Protein AF-A0A931D6Q2-F1 (afdb_monomer_lite)

Sequence (113 aa):
MSVGLWILLWTVIVLLGLVFHAAVLFKVGLKGKRVLDTASQVADELSTGMKKPSEAQPSSRVSGMAALFVDPAQAREAYRIEREERREARIRRRIDNKRLRSQPQRYGDLYRP

Organism: NCBI:txid1285193

Foldseek 3Di:
DDPVVVVVVVVVVVVVVVVVVVVVCVVCVVVVVVVVVVVVVVVVVVVVVVPDPPPDPPPLPCPPVNLVVDDPVVVVVSVVVVVVVVVVVVLVVVVVVCVVVVHDDDPVSVPDD

Secondary structure (DSSP, 8-state):
--HHHHHHHHHHHHHHHHHHHHHHHHHHHHHHHHHHHHHHHHHHHHHHHHHS-------S---TTGGGGS-HHHHHHHHHHHHHHHHHHHHHHHHHHHHHTTPPPPHHHHS--

pLDDT: mean 76.32, std 15.79, range [43.0, 97.88]

Structure (mmCIF, N/CA/C/O backbone):
data_AF-A0A931D6Q2-F1
#
_entry.id   AF-A0A931D6Q2-F1
#
loop_
_atom_site.group_PDB
_atom_site.id
_atom_site.type_symbol
_atom_site.label_atom_id
_atom_site.label_alt_id
_atom_site.label_comp_id
_atom_site.label_asym_id
_atom_site.label_entity_id
_atom_site.label_seq_id
_atom_site.pdbx_PDB_ins_code
_atom_site.Cartn_x
_atom_site.Cartn_y
_atom_site.Cartn_z
_atom_site.occupancy
_atom_site.B_iso_or_equiv
_atom_site.auth_seq_id
_atom_site.auth_comp_id
_atom_site.auth_asym_id
_atom_site.auth_atom_id
_atom_site.pdbx_PDB_model_num
ATOM 1 N N . MET A 1 1 ? 30.853 5.379 -35.992 1.00 63.81 1 MET A N 1
ATOM 2 C CA . MET A 1 1 ? 29.665 4.683 -35.442 1.00 63.81 1 MET A CA 1
ATOM 3 C C . MET A 1 1 ? 28.574 4.755 -36.496 1.00 63.81 1 MET A C 1
ATOM 5 O O . MET A 1 1 ? 28.349 5.840 -37.015 1.00 63.81 1 MET A O 1
ATOM 9 N N . SER A 1 2 ? 27.984 3.629 -36.902 1.00 91.25 2 SER A N 1
ATOM 10 C CA . SER A 1 2 ? 26.950 3.631 -37.945 1.00 91.25 2 SER A CA 1
ATOM 11 C C . SER A 1 2 ? 25.650 4.243 -37.412 1.00 91.25 2 SER A C 1
ATOM 13 O O . SER A 1 2 ? 25.285 4.036 -36.255 1.00 91.25 2 SER A O 1
ATOM 15 N N . VAL A 1 3 ? 24.937 4.990 -38.257 1.00 90.44 3 VAL A N 1
ATOM 16 C CA . VAL A 1 3 ? 23.657 5.639 -37.910 1.00 90.44 3 VAL A CA 1
ATOM 17 C C . VAL A 1 3 ? 22.622 4.613 -37.422 1.00 90.44 3 VAL A C 1
ATOM 19 O O . VAL A 1 3 ? 21.865 4.884 -36.494 1.00 90.44 3 VAL A O 1
ATOM 22 N N . GLY A 1 4 ? 22.654 3.393 -37.971 1.00 91.06 4 GLY A N 1
ATOM 23 C CA . GLY A 1 4 ? 21.798 2.290 -37.530 1.00 91.06 4 GLY A CA 1
ATOM 24 C C . GLY A 1 4 ? 22.036 1.864 -36.077 1.00 91.06 4 GLY A C 1
ATOM 25 O O . GLY A 1 4 ? 21.071 1.638 -35.353 1.00 91.06 4 GLY A O 1
ATOM 26 N N . LEU A 1 5 ? 23.294 1.820 -35.614 1.00 93.81 5 LEU A N 1
ATOM 27 C CA . LEU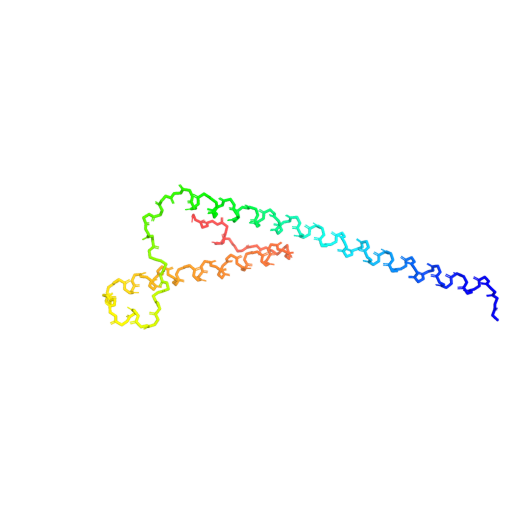 A 1 5 ? 23.612 1.478 -34.220 1.00 93.81 5 LEU A CA 1
ATOM 28 C C . LEU A 1 5 ? 23.054 2.527 -33.248 1.00 93.81 5 LEU A C 1
ATOM 30 O O . LEU A 1 5 ? 22.545 2.179 -32.184 1.00 93.81 5 LEU A O 1
ATOM 34 N N . TRP A 1 6 ? 23.122 3.803 -33.629 1.00 94.88 6 TRP A N 1
ATOM 35 C CA . TRP A 1 6 ? 22.597 4.906 -32.828 1.00 94.88 6 TRP A CA 1
ATOM 36 C C . TRP A 1 6 ? 21.077 4.814 -32.672 1.00 94.88 6 TRP A C 1
ATOM 38 O O . TRP A 1 6 ? 20.564 4.859 -31.557 1.00 94.88 6 TRP A O 1
ATOM 48 N N . ILE A 1 7 ? 20.355 4.605 -33.775 1.00 95.69 7 ILE A N 1
ATOM 49 C CA . ILE A 1 7 ? 18.892 4.468 -33.760 1.00 95.69 7 ILE A CA 1
ATOM 50 C C . ILE A 1 7 ? 18.466 3.240 -32.947 1.00 95.69 7 ILE A C 1
ATOM 52 O O . ILE A 1 7 ? 17.542 3.330 -32.135 1.00 95.69 7 ILE A O 1
ATOM 56 N N . LEU A 1 8 ? 19.153 2.106 -33.119 1.00 95.62 8 LEU A N 1
ATOM 57 C CA . LEU A 1 8 ? 18.853 0.877 -32.385 1.00 95.62 8 LEU A CA 1
ATOM 58 C C . LEU A 1 8 ? 19.009 1.080 -30.871 1.00 95.62 8 LEU A C 1
ATOM 60 O O . LEU A 1 8 ? 18.127 0.689 -30.109 1.00 95.62 8 LEU A O 1
ATOM 64 N N . LEU A 1 9 ? 20.089 1.744 -30.443 1.00 95.62 9 LEU A N 1
ATOM 65 C CA . LEU A 1 9 ? 20.343 2.048 -29.036 1.00 95.62 9 LEU A CA 1
ATOM 66 C C . LEU A 1 9 ? 19.187 2.846 -28.420 1.00 95.62 9 LEU A C 1
ATOM 68 O O . LEU A 1 9 ? 18.628 2.441 -27.401 1.00 95.62 9 LEU A O 1
ATOM 72 N N . TRP A 1 10 ? 18.794 3.948 -29.061 1.00 97.12 10 TRP A N 1
ATOM 73 C CA . TRP A 1 10 ? 17.696 4.782 -28.572 1.00 97.12 10 TRP A CA 1
ATOM 74 C C . TRP A 1 10 ? 16.363 4.043 -28.560 1.00 97.12 10 TRP A C 1
ATOM 76 O O . TRP A 1 10 ? 15.598 4.177 -27.606 1.00 97.12 10 TRP A O 1
ATOM 86 N N . THR A 1 11 ? 16.110 3.208 -29.568 1.00 97.38 11 THR A N 1
ATOM 87 C CA . THR A 1 11 ? 14.891 2.395 -29.636 1.00 97.38 11 THR A CA 1
ATOM 88 C C . THR A 1 11 ? 14.796 1.460 -28.434 1.00 97.38 11 THR A C 1
ATOM 90 O O . THR A 1 11 ? 13.761 1.422 -27.773 1.00 97.38 11 THR A O 1
ATOM 93 N N . VAL A 1 12 ? 15.884 0.758 -28.100 1.00 97.50 12 VAL A N 1
ATOM 94 C CA . VAL A 1 12 ? 15.932 -0.149 -26.943 1.00 97.50 12 VAL A CA 1
ATOM 95 C C . VAL A 1 12 ? 15.725 0.613 -25.633 1.00 97.50 12 VAL A C 1
ATOM 97 O O . VAL A 1 12 ? 14.962 0.153 -24.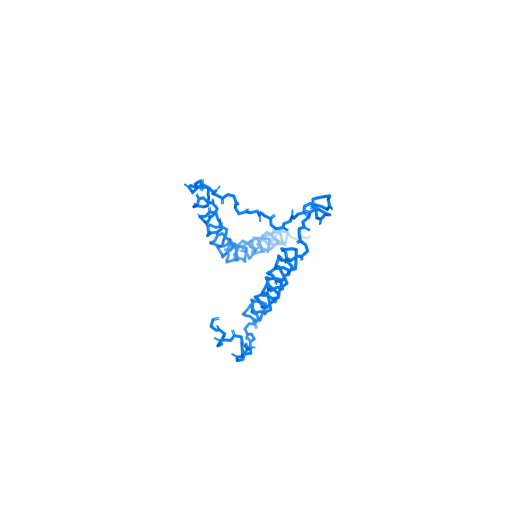787 1.00 97.50 12 VAL A O 1
ATOM 100 N N . ILE A 1 13 ? 16.343 1.788 -25.473 1.00 97.56 13 ILE A N 1
ATOM 101 C CA . ILE A 1 13 ? 16.182 2.623 -24.271 1.00 97.56 13 ILE A CA 1
ATOM 102 C C . ILE A 1 13 ? 14.716 3.037 -24.084 1.00 97.56 13 ILE A C 1
ATOM 104 O O . ILE A 1 13 ? 14.166 2.891 -22.990 1.00 97.56 13 ILE A O 1
ATOM 108 N N . VAL A 1 14 ? 14.064 3.511 -25.150 1.00 97.88 14 VAL A N 1
ATOM 109 C CA . VAL A 1 14 ? 12.650 3.912 -25.108 1.00 97.88 14 VAL A CA 1
ATOM 110 C C . VAL A 1 14 ? 11.753 2.714 -24.803 1.00 97.88 14 VAL A C 1
ATOM 112 O O . VAL A 1 14 ? 10.875 2.812 -23.944 1.00 97.88 14 VAL A O 1
ATOM 115 N N . LEU A 1 15 ? 11.996 1.566 -25.443 1.00 97.81 15 LEU A N 1
ATOM 116 C CA . LEU A 1 15 ? 11.227 0.344 -25.202 1.00 97.81 15 LEU A CA 1
ATOM 117 C C . LEU A 1 15 ? 11.350 -0.124 -23.750 1.00 97.81 15 LEU A C 1
ATOM 119 O O . LEU A 1 15 ? 10.351 -0.468 -23.123 1.00 97.81 15 LEU A O 1
ATOM 123 N N . LEU A 1 16 ? 12.564 -0.098 -23.198 1.00 97.44 16 LEU A N 1
ATOM 124 C CA . LEU A 1 16 ? 12.814 -0.482 -21.813 1.00 97.44 16 LEU A CA 1
ATOM 125 C C . LEU A 1 16 ? 12.085 0.455 -20.840 1.00 97.44 16 LEU A C 1
ATOM 127 O O . LEU A 1 16 ? 11.454 -0.008 -19.888 1.00 97.44 16 LEU A O 1
ATOM 131 N N . GLY A 1 17 ? 12.110 1.764 -21.113 1.00 96.75 17 GLY A N 1
ATOM 132 C CA . GLY A 1 17 ? 11.359 2.761 -20.353 1.00 96.75 17 GLY A CA 1
ATOM 133 C C . GLY A 1 17 ? 9.846 2.533 -20.406 1.00 96.75 17 GLY A C 1
ATOM 134 O O . GLY A 1 17 ? 9.175 2.621 -19.373 1.00 96.75 17 GLY A O 1
ATO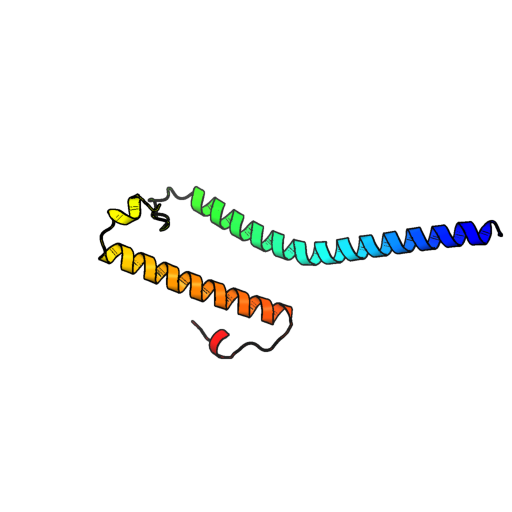M 135 N N . LEU A 1 18 ? 9.316 2.178 -21.580 1.00 97.31 18 LEU A N 1
ATOM 136 C CA . LEU A 1 18 ? 7.902 1.856 -21.776 1.00 97.31 18 LEU A CA 1
ATOM 137 C C . LEU A 1 18 ? 7.495 0.611 -20.976 1.00 97.31 18 LEU A C 1
ATOM 139 O O . LEU A 1 18 ? 6.497 0.637 -20.257 1.00 97.31 18 LEU A O 1
ATOM 143 N N . VAL A 1 19 ? 8.290 -0.461 -21.053 1.00 96.69 19 VAL A N 1
ATOM 144 C CA . VAL A 1 19 ? 8.053 -1.704 -20.303 1.00 96.69 19 VAL A CA 1
ATOM 145 C C . VAL A 1 19 ? 8.091 -1.443 -18.800 1.00 96.69 19 VAL A C 1
ATOM 147 O O . VAL A 1 19 ? 7.226 -1.932 -18.071 1.00 96.69 19 VAL A O 1
ATOM 150 N N . PHE A 1 20 ? 9.043 -0.635 -18.326 1.00 95.88 20 PHE A N 1
ATOM 151 C CA . PHE A 1 20 ? 9.113 -0.244 -16.921 1.00 95.88 20 PHE A CA 1
ATOM 152 C C . PHE A 1 20 ? 7.849 0.503 -16.475 1.00 95.88 20 PHE A C 1
ATOM 154 O O . PHE A 1 20 ? 7.237 0.123 -15.477 1.00 95.88 20 PHE A O 1
ATOM 161 N N . HIS A 1 21 ? 7.405 1.509 -17.235 1.00 94.88 21 HIS A N 1
ATOM 162 C CA . HIS A 1 21 ? 6.177 2.248 -16.924 1.00 94.88 21 HIS A CA 1
ATOM 163 C C . HIS A 1 21 ? 4.945 1.344 -16.934 1.00 94.88 21 HIS A C 1
ATOM 165 O O . HIS A 1 21 ? 4.142 1.398 -16.003 1.00 94.88 21 HIS A O 1
ATOM 171 N N . ALA A 1 22 ? 4.816 0.468 -17.932 1.00 91.88 22 ALA A N 1
ATOM 172 C CA . ALA A 1 22 ? 3.730 -0.502 -18.004 1.00 91.88 22 ALA A CA 1
ATOM 173 C C . ALA A 1 22 ? 3.734 -1.445 -16.790 1.00 91.88 22 ALA A C 1
ATOM 175 O O . ALA A 1 22 ? 2.688 -1.681 -16.189 1.00 91.88 22 ALA A O 1
ATOM 176 N N . ALA A 1 23 ? 4.905 -1.929 -16.368 1.00 91.62 23 ALA A N 1
ATOM 177 C CA . ALA A 1 23 ? 5.041 -2.781 -15.190 1.00 91.62 23 ALA A CA 1
ATOM 178 C C . ALA A 1 23 ? 4.667 -2.050 -13.890 1.00 91.62 23 ALA A C 1
ATOM 180 O O . ALA A 1 23 ? 4.004 -2.632 -13.026 1.00 91.62 23 ALA A O 1
ATOM 181 N N . VAL A 1 24 ? 5.058 -0.778 -13.749 1.00 90.19 24 VAL A N 1
ATOM 182 C CA . VAL A 1 24 ? 4.677 0.069 -12.609 1.00 90.19 24 VAL A CA 1
ATOM 183 C C . VAL A 1 24 ? 3.169 0.303 -12.599 1.00 90.19 24 VAL A C 1
ATOM 185 O O . VAL A 1 24 ? 2.532 0.032 -11.583 1.00 90.19 24 VAL A O 1
ATOM 188 N N . LEU A 1 25 ? 2.583 0.726 -13.721 1.00 85.00 25 LEU A N 1
ATOM 189 C CA . LEU A 1 25 ? 1.140 0.945 -13.861 1.00 85.00 25 LEU A CA 1
ATOM 190 C C . LEU A 1 25 ? 0.345 -0.330 -13.588 1.00 85.00 25 LEU A C 1
ATOM 192 O O . LEU A 1 25 ? -0.659 -0.286 -12.885 1.00 85.00 25 LEU A O 1
ATOM 196 N N . PHE A 1 26 ? 0.818 -1.479 -14.065 1.00 85.56 26 PHE A N 1
ATOM 197 C CA . PHE A 1 26 ? 0.197 -2.767 -13.786 1.00 85.56 26 PHE A CA 1
ATOM 198 C C . PHE A 1 26 ? 0.271 -3.111 -12.292 1.00 85.56 26 PHE A C 1
ATOM 200 O O . PHE A 1 26 ? -0.743 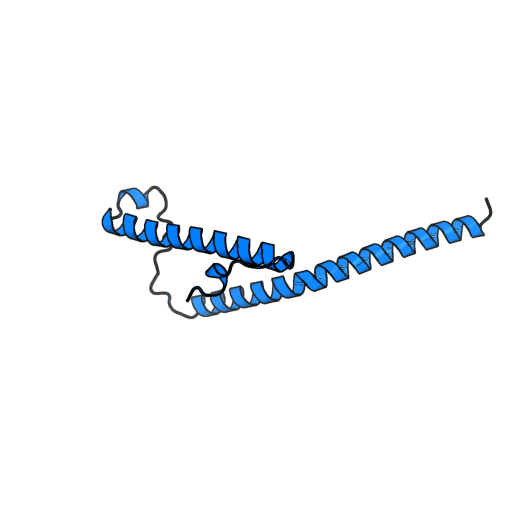-3.432 -11.672 1.00 85.56 26 PHE A O 1
ATOM 207 N N . LYS A 1 27 ? 1.446 -2.979 -11.659 1.00 81.56 27 LYS A N 1
ATOM 208 C CA . LYS A 1 27 ? 1.601 -3.259 -10.222 1.00 81.56 27 LYS A CA 1
ATOM 209 C C . LYS A 1 27 ? 0.802 -2.311 -9.335 1.00 81.56 27 LYS A C 1
ATOM 211 O O . LYS A 1 27 ? 0.218 -2.763 -8.348 1.00 81.56 27 LYS A O 1
ATOM 216 N N . VAL A 1 28 ? 0.798 -1.021 -9.654 1.00 76.88 28 VAL A N 1
ATOM 217 C CA . VAL A 1 28 ? 0.050 -0.001 -8.914 1.00 76.88 28 VAL A CA 1
ATOM 218 C C . VAL A 1 28 ? -1.438 -0.149 -9.182 1.00 76.88 28 VAL A C 1
ATOM 220 O O . VAL A 1 28 ? -2.202 -0.081 -8.236 1.00 76.88 28 VAL A O 1
ATOM 223 N N . GLY A 1 29 ? -1.865 -0.449 -10.406 1.00 71.31 29 GLY A N 1
ATOM 224 C CA . GLY A 1 29 ? -3.267 -0.699 -10.734 1.00 71.31 29 GLY A CA 1
ATOM 225 C C . GLY A 1 29 ? -3.836 -1.908 -9.989 1.00 71.31 29 GLY A C 1
ATOM 226 O O . GLY A 1 29 ? -4.904 -1.814 -9.388 1.00 71.31 29 GLY A O 1
ATOM 227 N N . LEU A 1 30 ? -3.105 -3.029 -9.939 1.00 66.38 30 LEU A N 1
ATOM 228 C CA . LEU A 1 30 ? -3.557 -4.221 -9.209 1.00 66.38 30 LEU A CA 1
ATOM 229 C C . LEU A 1 30 ? -3.618 -4.006 -7.690 1.00 66.38 30 LEU A C 1
ATOM 231 O O . LEU A 1 30 ? -4.526 -4.514 -7.033 1.00 66.38 30 LEU A O 1
ATOM 235 N N . LYS A 1 31 ? -2.661 -3.270 -7.112 1.00 60.34 31 LYS A N 1
ATOM 236 C CA . LYS A 1 31 ? -2.667 -2.961 -5.671 1.00 60.34 31 LYS A CA 1
ATOM 237 C C . LYS A 1 31 ? -3.635 -1.830 -5.323 1.00 60.34 31 LYS A C 1
ATOM 239 O O . LYS A 1 31 ? -4.280 -1.876 -4.282 1.00 60.34 31 LYS A O 1
ATOM 244 N N . GLY A 1 32 ? -3.748 -0.850 -6.207 1.00 59.62 32 GLY A N 1
ATOM 245 C CA . GLY A 1 32 ? -4.555 0.354 -6.067 1.00 59.62 32 GLY A CA 1
ATOM 246 C C . GLY A 1 32 ? -6.040 0.048 -6.079 1.00 59.62 32 GLY A C 1
ATOM 247 O O . GLY A 1 32 ? -6.746 0.604 -5.255 1.00 59.62 32 GLY A O 1
ATOM 248 N N . LYS A 1 33 ? -6.504 -0.909 -6.897 1.00 60.41 33 LYS A N 1
ATOM 249 C CA . LYS A 1 33 ? -7.906 -1.365 -6.858 1.00 60.41 33 LYS A CA 1
ATOM 250 C C . LYS A 1 33 ? -8.317 -1.866 -5.471 1.00 60.41 33 LYS A C 1
ATOM 252 O O . LYS A 1 33 ? -9.330 -1.430 -4.953 1.00 60.41 33 LYS A O 1
ATOM 257 N N . ARG A 1 34 ? -7.476 -2.670 -4.808 1.00 59.22 34 ARG A N 1
ATOM 258 C CA . ARG A 1 34 ? -7.762 -3.141 -3.439 1.00 59.22 34 ARG A CA 1
ATOM 259 C C . ARG A 1 34 ? -7.781 -2.007 -2.415 1.00 59.22 34 ARG A C 1
ATOM 261 O O . ARG A 1 34 ? -8.582 -2.032 -1.488 1.00 59.22 34 ARG A O 1
ATOM 268 N N . VAL A 1 35 ? -6.894 -1.023 -2.568 1.00 61.34 35 VAL A N 1
ATOM 269 C CA . VAL A 1 35 ? -6.860 0.152 -1.684 1.00 61.34 35 VAL A CA 1
ATOM 270 C C . VAL A 1 35 ? -8.070 1.052 -1.927 1.00 61.34 35 VAL A C 1
ATOM 272 O O . VAL A 1 35 ? -8.641 1.533 -0.956 1.00 61.34 35 VAL A O 1
ATOM 275 N N . LEU A 1 36 ? -8.497 1.234 -3.180 1.00 61.94 36 LEU A N 1
ATOM 276 C CA . LEU A 1 36 ? -9.718 1.964 -3.523 1.00 61.94 36 LEU A CA 1
ATOM 277 C C . LEU A 1 36 ? -10.966 1.267 -2.986 1.00 61.94 36 LEU A C 1
ATOM 279 O O . LEU A 1 36 ? -11.803 1.950 -2.415 1.00 61.94 36 LEU A O 1
ATOM 283 N N . ASP A 1 37 ? -11.067 -0.059 -3.096 1.00 62.56 37 ASP A N 1
ATOM 284 C CA . ASP A 1 37 ? -12.203 -0.807 -2.542 1.00 62.56 37 ASP A CA 1
ATOM 285 C C . ASP A 1 37 ? -12.281 -0.612 -1.021 1.00 62.56 37 ASP A C 1
ATOM 287 O O . ASP A 1 37 ? -13.334 -0.281 -0.480 1.00 62.56 37 ASP A O 1
ATOM 291 N N . THR A 1 38 ? -11.138 -0.698 -0.333 1.00 62.25 38 THR A N 1
ATOM 292 C CA . THR A 1 38 ? -11.071 -0.472 1.121 1.00 62.25 38 THR A CA 1
ATOM 293 C C . THR A 1 38 ? -11.393 0.985 1.482 1.00 62.25 38 THR A C 1
ATOM 295 O O . THR A 1 38 ? -12.111 1.245 2.441 1.00 62.25 38 THR A O 1
ATOM 298 N N . ALA A 1 39 ? -10.891 1.950 0.707 1.00 66.50 39 ALA A N 1
ATOM 299 C CA . ALA A 1 39 ? -11.177 3.369 0.905 1.00 66.50 39 ALA A CA 1
ATOM 300 C C . ALA A 1 39 ? -12.649 3.707 0.625 1.00 66.50 39 ALA A C 1
ATOM 302 O O . ALA A 1 39 ? -13.212 4.542 1.324 1.00 66.50 39 ALA A O 1
ATOM 303 N N . SER A 1 40 ? -13.277 3.042 -0.350 1.00 65.44 40 SER A N 1
ATOM 304 C CA . SER A 1 40 ? -14.702 3.191 -0.652 1.00 65.44 40 SER A CA 1
ATOM 305 C C . SER A 1 40 ? -15.576 2.635 0.470 1.00 65.44 40 SER A C 1
ATOM 307 O O . SER A 1 40 ? -16.503 3.311 0.892 1.00 65.44 40 SER A O 1
ATOM 309 N N . GLN A 1 41 ? -15.209 1.487 1.053 1.00 65.31 41 GLN A N 1
ATOM 310 C CA . GLN A 1 41 ? -15.888 0.936 2.229 1.00 65.31 41 GLN A CA 1
ATOM 311 C C . GLN A 1 41 ? -15.802 1.873 3.438 1.00 65.31 41 GLN A C 1
ATOM 313 O O . GLN A 1 41 ? -16.807 2.131 4.091 1.00 65.31 41 GLN A O 1
ATOM 318 N N . VAL A 1 42 ? -14.621 2.438 3.708 1.00 67.56 42 VAL A N 1
ATOM 319 C CA . VAL A 1 42 ? -14.441 3.409 4.801 1.00 67.56 42 VAL A CA 1
ATOM 320 C C . VAL A 1 42 ? -15.191 4.716 4.521 1.00 67.56 42 VAL A C 1
ATOM 322 O O . VAL A 1 42 ? -15.734 5.324 5.441 1.00 67.56 42 VAL A O 1
ATOM 325 N N . ALA A 1 43 ? -15.251 5.157 3.262 1.00 68.88 43 ALA A N 1
ATOM 326 C CA . ALA A 1 43 ? -16.028 6.329 2.870 1.00 68.88 43 ALA A CA 1
ATOM 327 C C . ALA A 1 43 ? -17.539 6.096 3.034 1.00 68.88 43 ALA A C 1
ATOM 329 O O . ALA A 1 43 ? -18.236 6.981 3.530 1.00 68.88 43 ALA A O 1
ATOM 330 N N . ASP A 1 44 ? -18.036 4.905 2.696 1.00 66.25 44 ASP A N 1
ATOM 331 C CA . ASP A 1 44 ? -19.435 4.527 2.899 1.00 66.25 44 ASP A CA 1
ATOM 332 C C . ASP A 1 44 ? -19.783 4.430 4.390 1.00 66.25 44 ASP A C 1
ATOM 334 O O . ASP A 1 44 ? -20.807 4.975 4.809 1.00 66.25 44 ASP A O 1
ATOM 338 N N . GLU A 1 45 ? -18.915 3.849 5.225 1.00 64.38 45 GLU A N 1
ATOM 339 C CA . GLU A 1 45 ? -19.080 3.843 6.687 1.00 64.38 45 GLU A CA 1
ATOM 340 C C . GLU A 1 45 ? -19.106 5.264 7.268 1.00 64.38 45 GLU A C 1
ATOM 342 O O . GLU A 1 45 ? -19.960 5.585 8.098 1.00 64.38 45 GLU A O 1
ATOM 347 N N . LEU A 1 46 ? -18.226 6.148 6.790 1.00 63.97 46 LEU A N 1
ATOM 348 C CA . LEU A 1 46 ? -18.174 7.542 7.227 1.00 63.97 46 LEU A CA 1
ATOM 349 C C . LEU A 1 46 ? -19.411 8.335 6.771 1.00 63.97 46 LEU A C 1
ATOM 351 O O . LEU A 1 46 ? -19.961 9.121 7.544 1.00 63.97 46 LEU A O 1
ATOM 355 N N . SER A 1 47 ? -19.890 8.099 5.547 1.00 61.81 47 SER A N 1
ATOM 356 C CA . SER A 1 47 ? -21.105 8.733 5.019 1.00 61.81 47 SER A CA 1
ATOM 357 C C . SER A 1 47 ? -22.367 8.261 5.753 1.00 61.81 47 SER A C 1
ATOM 359 O O . SER A 1 47 ? -23.273 9.055 6.025 1.00 61.81 47 SER A O 1
ATOM 361 N N . THR A 1 48 ? -22.398 6.988 6.158 1.00 60.28 48 THR A N 1
ATOM 362 C CA . THR A 1 48 ? -23.485 6.401 6.951 1.00 60.28 48 THR A CA 1
ATOM 363 C C . THR A 1 48 ? -23.441 6.907 8.397 1.00 60.28 48 THR A C 1
ATOM 365 O O . THR A 1 48 ? -24.484 7.207 8.979 1.00 60.28 48 THR A O 1
ATOM 368 N N . GLY A 1 49 ? -22.239 7.093 8.955 1.00 56.19 49 GLY A N 1
ATOM 369 C CA . GLY A 1 49 ? -22.013 7.702 10.268 1.00 56.19 49 GLY A CA 1
ATOM 370 C C . GLY A 1 49 ? -22.393 9.185 10.342 1.00 56.19 49 GLY A C 1
ATOM 371 O O . GLY A 1 49 ? -22.879 9.623 11.379 1.00 56.19 49 GLY A O 1
ATOM 372 N N . MET A 1 50 ? -22.254 9.943 9.247 1.00 54.75 50 MET A N 1
ATOM 373 C CA . MET A 1 50 ? -22.694 11.347 9.175 1.00 54.75 50 MET A CA 1
ATOM 374 C C . MET A 1 50 ? -24.211 11.515 9.017 1.00 54.75 50 MET A C 1
ATOM 376 O O . MET A 1 50 ? -24.744 12.557 9.393 1.00 54.75 50 MET A O 1
ATOM 380 N N . LYS A 1 51 ? -24.924 10.522 8.463 1.00 49.75 51 LYS A N 1
ATOM 381 C CA . LYS A 1 51 ? -26.393 10.571 8.314 1.00 49.75 51 LYS A CA 1
ATOM 382 C C . LYS A 1 51 ? -27.163 10.150 9.564 1.00 49.75 51 LYS A C 1
ATOM 384 O O . LYS A 1 51 ? -28.352 10.453 9.658 1.00 49.75 51 LYS A O 1
ATOM 389 N N . LYS A 1 52 ? -26.524 9.492 10.534 1.00 45.94 52 LYS A N 1
ATOM 390 C CA . LYS A 1 52 ? -27.086 9.403 11.884 1.00 45.94 52 LYS A CA 1
ATOM 391 C C . LYS A 1 52 ? -26.786 10.718 12.607 1.00 45.94 52 LYS A C 1
ATOM 393 O O . LYS A 1 52 ? -25.621 11.109 12.638 1.00 45.94 52 LYS A O 1
ATOM 398 N N . PRO A 1 53 ? -27.772 11.380 13.238 1.00 43.84 53 PRO A N 1
ATOM 399 C CA . PRO A 1 53 ? -27.455 12.291 14.322 1.00 43.84 53 PRO A CA 1
ATOM 400 C C . PRO A 1 53 ? -26.741 11.432 15.366 1.00 43.84 53 PRO A C 1
ATOM 402 O O . PRO A 1 53 ? -27.355 10.591 16.020 1.00 43.84 53 PRO A O 1
ATOM 405 N N . SER A 1 54 ? -25.416 11.540 15.401 1.00 43.00 54 SER A N 1
ATOM 406 C CA . SER A 1 54 ? -24.590 10.883 16.398 1.00 43.00 54 SER A CA 1
ATOM 407 C C . SER A 1 54 ? -24.968 11.506 17.731 1.00 43.00 54 SER A C 1
ATOM 409 O O . SER A 1 54 ? -24.573 12.628 18.045 1.00 43.00 54 SER A O 1
ATOM 411 N N . GLU A 1 55 ? -25.782 10.787 18.495 1.00 45.31 55 GLU A N 1
ATOM 412 C CA . GLU A 1 55 ? -25.678 10.817 19.942 1.00 45.31 55 GLU A CA 1
ATOM 413 C C . GLU A 1 55 ? -24.205 10.546 20.238 1.00 45.31 55 GLU A C 1
ATOM 415 O O . GLU A 1 55 ? -23.699 9.454 19.976 1.00 45.31 55 GLU A O 1
ATOM 420 N N . ALA A 1 56 ? -23.498 11.624 20.575 1.00 44.12 56 ALA A N 1
ATOM 421 C CA . ALA A 1 56 ? -22.053 11.692 20.571 1.00 44.12 56 ALA A CA 1
ATOM 422 C C . ALA A 1 56 ? -21.473 10.517 21.361 1.00 44.12 56 ALA A C 1
ATOM 424 O O . ALA A 1 56 ? -21.449 10.541 22.590 1.00 44.12 56 ALA A O 1
ATOM 425 N N . GLN A 1 57 ? -20.971 9.494 20.664 1.00 48.59 57 GLN A N 1
ATOM 426 C CA . GLN A 1 57 ? -20.028 8.586 21.294 1.00 48.59 57 GLN A CA 1
ATOM 427 C C . GLN A 1 57 ? -18.794 9.425 21.612 1.00 48.59 57 GLN A C 1
ATOM 429 O O . GLN A 1 57 ? -18.191 9.978 20.683 1.00 48.59 57 GLN A O 1
ATOM 434 N N . PRO A 1 58 ? -18.421 9.576 22.894 1.00 47.91 58 PRO A N 1
ATOM 435 C CA . PRO A 1 58 ? -17.223 10.307 23.238 1.00 47.91 58 PRO A CA 1
ATOM 436 C C . PRO A 1 58 ? -16.054 9.560 22.605 1.00 47.91 58 PRO A C 1
ATOM 438 O O . PRO A 1 58 ? -15.722 8.445 23.003 1.00 47.91 58 PRO A O 1
ATOM 441 N N . SER A 1 59 ? -15.441 10.165 21.587 1.00 48.22 59 SER A N 1
ATOM 442 C CA . SER A 1 59 ? -14.141 9.735 21.093 1.00 48.22 59 SER A CA 1
ATOM 443 C C . SER A 1 59 ? -13.223 9.607 22.309 1.00 48.22 59 SER A C 1
ATOM 445 O O . SER A 1 59 ? -12.915 10.610 22.954 1.00 48.22 59 SER A O 1
ATOM 447 N N . SER A 1 60 ? -12.815 8.382 22.646 1.00 55.09 60 SER A N 1
ATOM 448 C CA . SER A 1 60 ? -12.134 8.039 23.905 1.00 55.09 60 SER A CA 1
ATOM 449 C C . SER A 1 60 ? -10.756 8.681 24.070 1.00 55.09 60 SER A C 1
ATOM 451 O O . SER A 1 60 ? -10.108 8.507 25.100 1.00 55.09 60 SER A O 1
ATOM 453 N N . ARG A 1 61 ? -10.301 9.472 23.091 1.00 54.19 61 ARG A N 1
ATOM 454 C CA . ARG A 1 61 ? -9.145 10.350 23.252 1.00 54.19 61 ARG A CA 1
ATOM 455 C C . ARG A 1 61 ? -9.550 11.543 24.092 1.00 54.19 61 ARG A C 1
ATOM 457 O O . ARG A 1 61 ? -9.691 12.662 23.605 1.00 54.19 61 ARG A O 1
ATOM 464 N N . VAL A 1 62 ? -9.708 11.282 25.379 1.00 55.97 62 VAL A N 1
ATOM 465 C CA . VAL A 1 62 ? -9.743 12.322 26.385 1.00 55.97 62 VAL A CA 1
ATOM 466 C C . VAL A 1 62 ? -8.404 13.057 26.281 1.00 55.97 62 VAL A C 1
ATOM 468 O O . VAL A 1 62 ? -7.349 12.528 26.627 1.00 55.97 62 VAL A O 1
ATOM 471 N N . SER A 1 63 ? -8.442 14.255 25.693 1.00 57.59 63 SER A N 1
ATOM 472 C CA . SER A 1 63 ? -7.329 15.206 25.669 1.00 57.59 63 SER A CA 1
ATOM 473 C C . SER A 1 63 ? -6.717 15.299 27.070 1.00 57.59 63 SER A C 1
ATOM 475 O O . SER A 1 63 ? -7.453 15.293 28.056 1.00 57.59 63 SER A O 1
ATOM 477 N N . GLY A 1 64 ? -5.386 15.366 27.180 1.00 56.44 64 GLY A N 1
ATOM 478 C CA . GLY A 1 64 ? -4.661 15.165 28.446 1.00 56.44 64 GLY A CA 1
ATOM 479 C C . GLY A 1 64 ? -5.117 16.040 29.623 1.00 56.44 64 GLY A C 1
ATOM 480 O O . GLY A 1 64 ? -4.949 15.638 30.768 1.00 56.44 64 GLY A O 1
ATOM 481 N N . MET A 1 65 ? -5.748 17.189 29.363 1.00 53.78 65 MET A N 1
ATOM 482 C CA . MET A 1 65 ? -6.315 18.049 30.408 1.00 53.78 65 MET A CA 1
ATOM 483 C C . MET A 1 65 ? -7.693 17.562 30.909 1.00 53.78 65 MET A C 1
ATOM 485 O O . MET A 1 65 ? -8.001 17.698 32.087 1.00 53.78 65 MET A O 1
ATOM 489 N N . ALA A 1 66 ? -8.496 16.927 30.050 1.00 60.41 66 ALA A N 1
ATOM 490 C CA . ALA A 1 66 ? -9.786 16.335 30.411 1.00 60.41 66 ALA A CA 1
ATOM 491 C C . ALA A 1 66 ? -9.635 14.976 31.124 1.00 60.41 66 ALA A C 1
ATOM 493 O O . ALA A 1 66 ? -10.525 14.573 31.866 1.00 60.41 66 ALA A O 1
ATOM 494 N N . ALA A 1 67 ? -8.495 14.292 30.964 1.00 60.84 67 ALA A N 1
ATOM 495 C CA . ALA A 1 67 ? -8.243 12.983 31.578 1.00 60.84 67 ALA A CA 1
ATOM 496 C C . ALA A 1 67 ? -8.085 13.058 33.105 1.00 60.84 67 ALA A C 1
ATOM 498 O O . ALA A 1 67 ? -8.281 12.059 33.791 1.00 60.84 67 ALA A O 1
ATOM 499 N N . LEU A 1 68 ? -7.765 14.243 33.633 1.00 64.62 68 LEU A N 1
ATOM 500 C CA . LEU A 1 68 ? -7.603 14.492 35.067 1.00 64.62 68 LEU A CA 1
ATOM 501 C C . LEU A 1 68 ? -8.938 14.541 35.828 1.00 64.62 68 LEU A C 1
ATOM 503 O O . LEU A 1 68 ? -8.941 14.353 37.040 1.00 64.62 68 LEU A O 1
ATOM 507 N N . PHE A 1 69 ? -10.057 14.778 35.132 1.00 75.38 69 PHE A N 1
ATOM 508 C CA . PHE A 1 69 ? -11.390 14.933 35.733 1.00 75.38 69 PHE A CA 1
ATOM 509 C C . PHE A 1 69 ? -12.334 13.757 35.443 1.00 75.38 69 PHE A C 1
ATOM 511 O O . PHE A 1 69 ? -13.503 13.796 35.822 1.00 75.38 69 PHE A O 1
ATOM 518 N N . VAL A 1 70 ? -11.850 12.716 34.762 1.00 74.88 70 VAL A N 1
ATOM 519 C CA . VAL A 1 70 ? -12.635 11.508 34.481 1.00 74.88 70 VAL A CA 1
ATOM 520 C C . VAL A 1 70 ? -12.654 10.608 35.714 1.00 74.88 70 VAL A C 1
ATOM 522 O O . VAL A 1 70 ? -11.627 10.387 36.355 1.00 74.88 70 VAL A O 1
ATOM 525 N N . ASP A 1 71 ? -13.826 10.050 36.017 1.00 81.25 71 ASP A N 1
ATOM 526 C CA . ASP A 1 71 ? -13.986 9.018 37.040 1.00 81.25 71 ASP A CA 1
ATOM 527 C C . ASP A 1 71 ? -13.015 7.845 36.772 1.00 81.25 71 ASP A C 1
ATOM 529 O O . ASP A 1 71 ? -13.017 7.279 35.670 1.00 81.25 71 ASP A O 1
ATOM 533 N N . PRO A 1 72 ? -12.179 7.440 37.747 1.00 82.06 72 PRO A N 1
ATOM 534 C CA . PRO A 1 72 ? -11.211 6.361 37.568 1.00 82.06 72 PRO A CA 1
ATOM 535 C C . PRO A 1 72 ? -11.835 5.039 37.102 1.00 82.06 72 PRO A C 1
ATOM 537 O O . PRO A 1 72 ? -11.157 4.269 36.416 1.00 82.06 72 PRO A O 1
ATOM 540 N N . ALA A 1 73 ? -13.098 4.752 37.438 1.00 81.06 73 ALA A N 1
ATOM 541 C CA . ALA A 1 73 ? -13.786 3.564 36.935 1.00 81.06 73 ALA A CA 1
ATOM 542 C C . ALA A 1 73 ? -14.009 3.645 35.414 1.00 81.06 73 ALA A C 1
ATOM 544 O O . ALA A 1 73 ? -13.697 2.698 34.688 1.00 81.06 73 ALA A O 1
ATOM 545 N N . GLN A 1 74 ? -14.448 4.805 34.924 1.00 78.44 74 GLN A N 1
ATOM 546 C CA . GLN A 1 74 ? -14.676 5.059 33.499 1.00 78.44 74 GLN A CA 1
ATOM 547 C C . GLN A 1 74 ? -13.359 5.079 32.713 1.00 78.44 74 GLN A C 1
ATOM 549 O O . GLN A 1 74 ? -13.271 4.496 31.632 1.00 78.44 74 GLN A O 1
ATOM 554 N N . ALA A 1 75 ? -12.300 5.665 33.281 1.00 78.12 75 ALA A N 1
ATOM 555 C CA . ALA A 1 75 ? -10.973 5.672 32.665 1.00 78.12 75 ALA A CA 1
ATOM 556 C C . ALA A 1 75 ? -10.395 4.254 32.500 1.00 78.12 75 ALA A C 1
ATOM 558 O O . ALA A 1 75 ? -9.778 3.943 31.479 1.00 78.12 75 ALA A O 1
ATOM 559 N N . ARG A 1 76 ? -10.605 3.372 33.488 1.00 81.19 76 ARG A N 1
ATOM 560 C CA . ARG A 1 76 ? -10.172 1.966 33.411 1.00 81.19 76 ARG A CA 1
ATOM 561 C C . ARG A 1 76 ? -10.909 1.205 32.319 1.00 81.19 76 ARG A C 1
ATOM 563 O O . ARG A 1 76 ? -10.275 0.423 31.612 1.00 81.19 76 ARG A O 1
ATOM 570 N N . GLU A 1 77 ? -12.208 1.437 32.172 1.00 83.50 77 GLU A N 1
ATOM 571 C CA . GLU A 1 77 ? -13.001 0.772 31.141 1.00 83.50 77 GLU A CA 1
ATOM 572 C C . GLU A 1 77 ? -12.604 1.246 29.739 1.00 83.50 77 GLU A C 1
ATOM 574 O O . GLU A 1 77 ? -12.292 0.424 28.877 1.00 83.50 77 GLU A O 1
ATOM 579 N N . ALA A 1 78 ? -12.452 2.560 29.545 1.00 80.25 78 ALA A N 1
ATOM 580 C CA . ALA A 1 78 ? -11.929 3.122 28.300 1.00 80.25 78 ALA A CA 1
ATOM 581 C C . ALA A 1 78 ? -10.539 2.555 27.953 1.00 80.25 78 ALA A C 1
ATOM 583 O O . ALA A 1 78 ? -10.285 2.156 26.816 1.00 80.25 78 ALA A O 1
ATOM 584 N N . TYR A 1 79 ? -9.651 2.429 28.946 1.00 81.62 79 TYR A N 1
ATOM 585 C CA . TYR A 1 79 ? -8.335 1.824 28.746 1.00 81.62 79 TYR A CA 1
ATOM 586 C C . TYR A 1 79 ? -8.414 0.351 28.325 1.00 81.62 79 TYR A C 1
ATOM 588 O O . TYR A 1 79 ? -7.629 -0.089 27.482 1.00 81.62 79 TYR A O 1
ATOM 596 N N . ARG A 1 80 ? -9.329 -0.435 28.907 1.00 86.75 80 ARG A N 1
ATOM 597 C CA . ARG A 1 80 ? -9.514 -1.846 28.535 1.00 86.75 80 ARG A CA 1
ATOM 598 C C . ARG A 1 80 ? -9.964 -1.980 27.087 1.00 86.75 80 ARG A C 1
ATOM 600 O O . ARG A 1 80 ? -9.346 -2.753 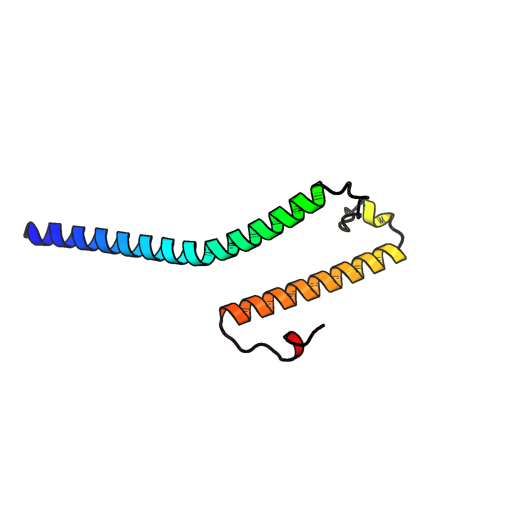26.356 1.00 86.75 80 ARG A O 1
ATOM 607 N N . ILE A 1 81 ? -10.949 -1.185 26.681 1.00 84.44 81 ILE A N 1
ATOM 608 C CA . ILE A 1 81 ? -11.461 -1.157 25.308 1.00 84.44 81 ILE A CA 1
ATOM 609 C C . ILE A 1 81 ? -10.329 -0.810 24.334 1.00 84.44 81 ILE A C 1
ATOM 611 O O . ILE A 1 81 ? -10.042 -1.573 23.412 1.00 84.44 81 ILE A O 1
ATOM 615 N N . GLU A 1 82 ? -9.585 0.270 24.590 1.00 81.38 82 GLU A N 1
ATOM 616 C CA . GLU A 1 82 ? -8.464 0.660 23.726 1.00 81.38 82 GLU A CA 1
ATOM 617 C C . GLU A 1 82 ? -7.340 -0.382 23.697 1.00 81.38 82 GLU A C 1
ATOM 619 O O . GLU A 1 82 ? -6.674 -0.589 22.677 1.00 81.38 82 GLU A O 1
ATOM 624 N N . ARG A 1 83 ? -7.070 -1.045 24.825 1.00 88.44 83 ARG A N 1
ATOM 625 C CA . ARG A 1 83 ? -6.060 -2.105 24.896 1.00 88.44 83 ARG A CA 1
ATOM 626 C C . ARG A 1 83 ? -6.458 -3.292 24.024 1.00 88.44 83 ARG A C 1
ATOM 628 O O . ARG A 1 83 ? -5.591 -3.854 23.345 1.00 88.44 83 ARG A O 1
ATOM 635 N N . GLU A 1 84 ? -7.726 -3.682 24.064 1.00 86.88 84 GLU A N 1
ATOM 636 C CA . GLU A 1 84 ? -8.274 -4.756 23.240 1.00 86.88 84 GLU A CA 1
ATOM 637 C C . GLU A 1 84 ? -8.226 -4.378 21.759 1.00 86.88 84 GLU A C 1
ATOM 639 O O . GLU A 1 84 ? -7.659 -5.134 20.967 1.00 86.88 84 GLU A O 1
ATOM 644 N N . GLU A 1 85 ? -8.626 -3.157 21.406 1.00 84.00 85 GLU A N 1
ATOM 645 C CA . GLU A 1 85 ? -8.544 -2.633 20.040 1.00 84.00 85 GLU A CA 1
ATOM 646 C C . GLU A 1 85 ? -7.100 -2.648 19.503 1.00 84.00 85 GLU A C 1
ATOM 648 O O . GLU A 1 85 ? -6.819 -3.160 18.414 1.00 84.00 85 GLU A O 1
ATOM 653 N N . ARG A 1 86 ? -6.123 -2.181 20.295 1.00 86.50 86 ARG A N 1
ATOM 654 C CA . ARG A 1 86 ? -4.696 -2.233 19.918 1.00 86.50 86 ARG A CA 1
ATOM 655 C C . ARG A 1 86 ? -4.208 -3.668 19.735 1.00 86.50 86 ARG A C 1
ATOM 657 O O . ARG A 1 86 ? -3.347 -3.923 18.883 1.00 86.50 86 ARG A O 1
ATOM 664 N N . ARG A 1 87 ? -4.702 -4.608 20.544 1.00 88.88 87 ARG A N 1
ATOM 665 C CA . ARG A 1 87 ? -4.362 -6.031 20.425 1.00 88.88 87 ARG A CA 1
ATOM 666 C C . ARG A 1 87 ? -4.926 -6.603 19.128 1.00 88.88 87 ARG A C 1
ATOM 668 O O . ARG A 1 87 ? -4.180 -7.262 18.404 1.00 88.88 87 ARG A O 1
ATOM 675 N N . GLU A 1 88 ? -6.180 -6.312 18.806 1.00 87.69 88 GLU A N 1
ATOM 676 C CA . GLU A 1 88 ? -6.814 -6.733 17.557 1.00 87.69 88 GLU A CA 1
ATOM 677 C C . GLU A 1 88 ? -6.130 -6.141 16.330 1.00 87.69 88 GLU A C 1
ATOM 679 O O . GLU A 1 88 ? -5.790 -6.881 15.408 1.00 87.69 88 GLU A O 1
ATOM 684 N N . ALA A 1 89 ? -5.819 -4.844 16.344 1.00 87.62 89 ALA A N 1
ATOM 685 C CA . ALA A 1 89 ? -5.124 -4.178 15.248 1.00 87.62 89 ALA A CA 1
ATOM 686 C C . ALA A 1 89 ? -3.766 -4.834 14.939 1.00 87.62 89 ALA A C 1
ATOM 688 O O . ALA A 1 89 ? -3.399 -5.022 13.777 1.00 87.62 89 ALA A O 1
ATOM 689 N N . ARG A 1 90 ? -3.011 -5.238 15.972 1.00 89.81 90 ARG A N 1
ATOM 690 C CA . ARG A 1 90 ? -1.738 -5.965 15.800 1.00 89.81 90 ARG A CA 1
ATOM 691 C C . ARG A 1 90 ? -1.940 -7.361 15.212 1.00 89.81 90 ARG A C 1
ATOM 693 O O . ARG A 1 90 ? -1.116 -7.798 14.408 1.00 89.81 90 ARG A O 1
ATOM 700 N N . ILE A 1 91 ? -3.001 -8.059 15.619 1.00 88.19 91 ILE A N 1
ATOM 701 C CA . ILE A 1 91 ? -3.332 -9.393 15.102 1.00 88.19 91 ILE A CA 1
ATOM 702 C C . ILE A 1 91 ? -3.749 -9.293 13.631 1.00 88.19 91 ILE A C 1
ATOM 704 O O . ILE A 1 91 ? -3.155 -9.990 12.811 1.00 88.19 91 ILE A O 1
ATOM 708 N N . ARG A 1 92 ? -4.657 -8.373 13.274 1.00 87.38 92 ARG A N 1
ATOM 709 C CA . ARG A 1 92 ? -5.084 -8.137 11.881 1.00 87.38 92 ARG A CA 1
ATOM 710 C C . ARG A 1 92 ? -3.889 -7.843 10.974 1.00 87.38 92 ARG A C 1
ATOM 712 O O . ARG A 1 92 ? -3.660 -8.570 10.016 1.00 87.38 92 ARG A O 1
ATOM 719 N N . ARG A 1 93 ? -3.009 -6.914 11.373 1.00 88.56 93 ARG A N 1
ATOM 720 C CA . ARG A 1 93 ? -1.763 -6.625 10.631 1.00 88.56 93 ARG A CA 1
ATOM 721 C C . ARG A 1 93 ? -0.884 -7.860 10.429 1.00 88.56 93 ARG A C 1
ATOM 723 O O . ARG A 1 93 ? -0.277 -8.023 9.373 1.00 88.56 93 ARG A O 1
ATOM 730 N N . ARG A 1 94 ? -0.770 -8.731 11.438 1.00 88.00 94 ARG A N 1
ATOM 731 C CA . ARG A 1 94 ? 0.008 -9.975 11.326 1.00 88.00 94 ARG A CA 1
ATOM 732 C C . ARG A 1 94 ? -0.627 -10.940 10.325 1.00 88.00 94 ARG A C 1
ATOM 734 O O . ARG A 1 94 ? 0.107 -11.539 9.541 1.00 88.00 94 ARG A O 1
ATOM 741 N N . ILE A 1 95 ? -1.946 -11.093 10.371 1.00 88.25 95 ILE A N 1
ATOM 742 C CA . ILE A 1 95 ? -2.717 -11.943 9.459 1.00 88.25 95 ILE A CA 1
ATOM 743 C C . ILE A 1 95 ? -2.570 -11.437 8.023 1.00 88.25 95 ILE A C 1
ATOM 745 O O . ILE A 1 95 ? -2.158 -12.204 7.154 1.00 88.25 95 ILE A O 1
ATOM 749 N N . ASP A 1 96 ? -2.784 -10.143 7.796 1.00 87.62 96 ASP A N 1
ATOM 750 C CA . ASP A 1 96 ? -2.686 -9.523 6.472 1.00 87.62 96 ASP A CA 1
ATOM 751 C C . ASP A 1 96 ? -1.284 -9.686 5.883 1.00 87.62 96 ASP A C 1
ATOM 753 O O . ASP A 1 96 ? -1.121 -10.134 4.747 1.00 87.62 96 ASP A O 1
ATOM 757 N N . ASN A 1 97 ? -0.247 -9.424 6.683 1.00 88.12 97 ASN A N 1
ATOM 758 C CA . ASN A 1 97 ? 1.138 -9.592 6.249 1.00 88.12 97 ASN A CA 1
ATOM 759 C C . ASN A 1 97 ? 1.471 -11.045 5.878 1.00 88.12 97 ASN A C 1
ATOM 761 O O . ASN A 1 97 ? 2.205 -11.279 4.915 1.00 88.12 97 ASN A O 1
ATOM 765 N N . LYS A 1 98 ? 0.945 -12.030 6.619 1.00 87.62 98 LYS A N 1
ATOM 766 C CA . LYS A 1 98 ? 1.128 -13.455 6.300 1.00 87.62 98 LYS A CA 1
ATOM 767 C C . LYS A 1 98 ? 0.363 -13.861 5.047 1.00 87.62 98 LYS A C 1
ATOM 769 O O . LYS A 1 98 ? 0.929 -14.548 4.197 1.00 87.62 98 LYS A O 1
ATOM 774 N N . ARG A 1 99 ? -0.873 -13.381 4.901 1.00 85.31 99 ARG A N 1
ATOM 775 C CA . ARG A 1 99 ? -1.724 -13.607 3.728 1.00 85.31 99 ARG A CA 1
ATOM 776 C C . ARG A 1 99 ? -1.073 -13.066 2.457 1.00 85.31 99 ARG A C 1
ATOM 778 O O . ARG A 1 99 ? -1.035 -13.764 1.452 1.00 85.31 99 ARG A O 1
ATOM 785 N N . LEU A 1 100 ? -0.477 -11.873 2.515 1.00 85.31 100 LEU A N 1
ATOM 786 C CA . LEU A 1 100 ? 0.274 -11.286 1.397 1.00 85.31 100 LEU A CA 1
ATOM 787 C C . LEU A 1 100 ? 1.490 -12.123 0.977 1.00 85.31 100 LEU A C 1
ATOM 789 O O . LEU A 1 100 ? 1.891 -12.085 -0.183 1.00 85.31 100 LEU A O 1
ATOM 793 N N . ARG A 1 101 ? 2.082 -12.870 1.913 1.00 89.88 101 ARG A N 1
ATOM 794 C CA . ARG A 1 101 ? 3.233 -13.750 1.674 1.00 89.88 101 ARG A CA 1
ATOM 795 C C . ARG A 1 101 ? 2.835 -15.205 1.407 1.00 89.88 101 ARG A C 1
ATOM 797 O O . ARG A 1 101 ? 3.721 -16.047 1.333 1.00 89.88 101 ARG A O 1
ATOM 804 N N . SER A 1 102 ? 1.537 -15.503 1.282 1.00 87.25 102 SER A N 1
ATOM 805 C CA . SER A 1 102 ? 0.995 -16.867 1.147 1.00 87.25 102 SER A CA 1
ATOM 806 C C . SER A 1 102 ? 1.505 -17.833 2.224 1.00 87.25 102 SER A C 1
ATOM 808 O O . SER A 1 102 ? 1.693 -19.021 1.978 1.00 87.25 102 SER A O 1
ATOM 810 N N . GLN A 1 103 ? 1.775 -17.317 3.426 1.00 88.38 103 GLN A N 1
ATOM 811 C CA . GLN A 1 103 ? 2.257 -18.133 4.534 1.00 88.38 103 GLN A CA 1
ATOM 812 C C . GLN A 1 103 ? 1.086 -18.770 5.289 1.00 88.38 103 GLN A C 1
ATOM 814 O O . GLN A 1 103 ? 0.072 -18.097 5.500 1.00 88.38 103 GLN A O 1
ATOM 819 N N . PRO A 1 104 ? 1.238 -20.016 5.777 1.00 84.94 104 PRO A N 1
ATOM 820 C CA . PRO A 1 104 ? 0.233 -20.657 6.611 1.00 84.94 104 PRO A CA 1
ATOM 821 C C . PRO A 1 104 ? -0.107 -19.819 7.848 1.00 84.94 104 PRO A C 1
ATOM 823 O O . PRO A 1 104 ? 0.764 -19.300 8.565 1.00 84.94 104 PRO A O 1
ATOM 826 N N . GLN A 1 105 ? -1.405 -19.686 8.098 1.00 83.62 105 GLN A N 1
ATOM 827 C CA . GLN A 1 105 ? -1.938 -18.961 9.241 1.00 83.62 105 GLN A CA 1
ATOM 828 C C . GLN A 1 105 ? -2.019 -19.887 10.462 1.00 83.62 105 GLN A C 1
ATOM 830 O O . GLN A 1 105 ? -2.102 -21.106 10.326 1.00 83.62 105 GLN A O 1
ATOM 835 N N . ARG A 1 106 ? -1.942 -19.332 11.678 1.00 83.00 106 ARG A N 1
ATOM 836 C CA . ARG A 1 106 ? -2.106 -20.153 12.886 1.00 83.00 106 ARG A CA 1
ATOM 837 C C . ARG A 1 106 ? -3.572 -20.561 13.018 1.00 83.00 106 ARG A C 1
ATOM 839 O O . ARG A 1 106 ? -4.450 -19.739 12.790 1.00 83.00 106 ARG A O 1
ATOM 846 N N . TYR A 1 107 ? -3.824 -21.789 13.471 1.00 81.81 107 TYR A N 1
ATOM 847 C CA . TYR A 1 107 ? -5.178 -22.311 13.695 1.00 81.81 107 TYR A CA 1
ATOM 848 C C . TYR A 1 107 ? -6.032 -21.392 14.586 1.00 81.81 107 TYR A C 1
ATOM 850 O O . TYR A 1 107 ? -7.168 -21.075 14.251 1.00 81.81 107 TYR A O 1
ATOM 858 N N . GLY A 1 108 ? -5.453 -20.867 15.672 1.00 79.81 108 GLY A N 1
ATOM 859 C CA . GLY A 1 108 ? -6.149 -19.944 16.578 1.00 79.81 108 GLY A CA 1
ATOM 860 C C . GLY A 1 108 ? -6.521 -18.585 15.970 1.00 79.81 108 GLY A C 1
ATOM 861 O O . GLY A 1 108 ? -7.347 -17.885 16.542 1.00 79.81 108 GLY A O 1
ATOM 862 N N . ASP A 1 109 ? -5.945 -18.215 14.822 1.00 75.94 109 ASP A N 1
ATOM 863 C CA . ASP A 1 109 ? -6.325 -17.000 14.094 1.00 75.94 109 ASP A CA 1
ATOM 864 C C . ASP A 1 109 ? -7.506 -17.256 13.129 1.00 75.94 109 ASP A C 1
ATOM 866 O O . ASP A 1 109 ? -8.103 -16.299 12.651 1.00 75.94 109 ASP A O 1
ATOM 870 N N . LEU A 1 110 ? -7.821 -18.522 12.811 1.00 72.50 110 LEU A N 1
ATOM 871 C CA . LEU A 1 110 ? -8.887 -18.923 11.875 1.00 72.50 110 LEU A CA 1
ATOM 872 C C . LEU A 1 110 ? -10.224 -19.209 12.576 1.00 72.50 110 LEU A C 1
ATOM 874 O O . LEU A 1 110 ? -11.272 -19.046 11.967 1.00 72.50 110 LEU A O 1
ATOM 878 N N . TYR A 1 111 ? -10.178 -19.637 13.839 1.00 72.75 111 TYR A N 1
ATOM 879 C CA . TYR A 1 111 ? -11.343 -20.103 14.608 1.00 72.75 111 TYR A CA 1
ATOM 880 C C . TYR A 1 111 ? -11.744 -19.159 15.743 1.00 72.75 111 TYR A C 1
ATOM 882 O O . TYR A 1 111 ? -12.376 -19.576 16.713 1.00 72.75 111 TYR A O 1
ATOM 890 N N . ARG A 1 112 ? -11.341 -17.889 15.668 1.00 62.66 112 ARG A N 1
ATOM 891 C CA . ARG A 1 112 ? -11.761 -16.910 16.666 1.00 62.66 112 ARG A CA 1
ATOM 892 C C . ARG A 1 112 ? -13.154 -16.384 16.279 1.00 62.66 112 ARG A C 1
ATOM 894 O O . ARG A 1 112 ? -13.253 -15.881 15.161 1.00 62.66 112 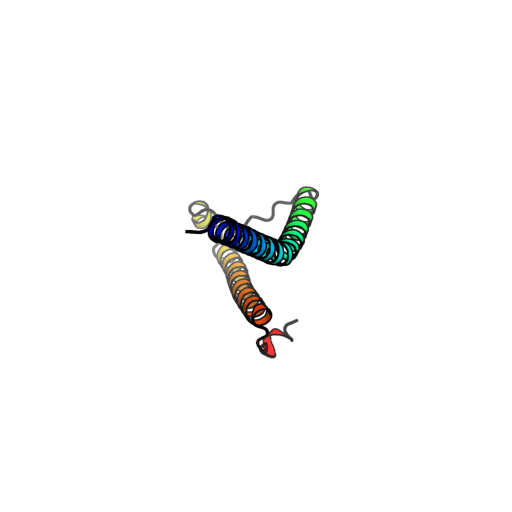ARG A O 1
ATOM 901 N N . PRO A 1 113 ? -14.186 -16.571 17.128 1.00 55.53 113 PRO A N 1
ATOM 902 C CA . PRO A 1 113 ? -15.541 -16.088 16.864 1.00 55.53 113 PRO A CA 1
ATOM 903 C C . PRO A 1 113 ? -15.601 -14.561 16.814 1.00 55.53 113 PRO A C 1
ATOM 905 O O . PRO A 1 113 ? -14.713 -13.918 17.429 1.00 55.53 113 PRO A O 1
#

Radius of gyration: 25.78 Å; chains: 1; bounding box: 57×40×76 Å